Protein AF-A0A962BV60-F1 (afdb_monomer_lite)

Foldseek 3Di:
DVVVVVVVVVVCCVVVVVVVVVVVCLVVVLVDDLVVLLCVLLPDDPVLCVQLVFDPVLVVVSNVCSVVSVLVVCLVCVVVSLVRSVVSNCVNDVPDDDPPSVSSVVSNVSSVVSVVVVPDDD

pLDDT: mean 70.27, std 11.69, range [47.34, 88.75]

Secondary structure (DSSP, 8-state):
-HHHHHHHHHHHHHHHHHHHHHHHHHHHHHHS-HHHHHHHHH---HHHHHHTT--HHHHHHHHHHHHTT-HHHHHHHHHHHHHHHHHHHHHH-TTS--HHHHHHHHHHHHHHHHHHHHTS--

Sequence (122 aa):
MIGLYIIAVIATFILTTPIALWINWRIELARLPTAELEHAVFDCPEGYFRVIGANPETVVEFRQLARQRNLEELIKQWPRISKDFRSAERHARPTGRPLYLDYIDSRLSMMRELRRRNRKPR

Structure (mmCIF, N/CA/C/O backbone):
data_AF-A0A962BV60-F1
#
_entry.id   AF-A0A962BV60-F1
#
loop_
_atom_site.group_PDB
_atom_site.id
_atom_site.type_symbol
_atom_site.label_atom_id
_atom_site.label_alt_id
_atom_site.label_comp_id
_atom_site.label_asym_id
_atom_site.label_entity_id
_atom_site.label_seq_id
_atom_site.pdbx_PDB_ins_code
_atom_site.Cartn_x
_atom_site.Cartn_y
_atom_site.Cartn_z
_atom_site.occupancy
_atom_site.B_iso_or_equiv
_atom_site.auth_seq_id
_atom_site.auth_comp_id
_atom_site.auth_asym_id
_atom_site.auth_atom_id
_atom_site.pdbx_PDB_model_num
ATOM 1 N N . MET A 1 1 ? 30.276 35.684 -17.028 1.00 55.53 1 MET A N 1
ATOM 2 C CA . MET A 1 1 ? 29.460 36.034 -15.840 1.00 55.53 1 MET A CA 1
ATOM 3 C C . MET A 1 1 ? 27.973 35.688 -16.006 1.00 55.53 1 MET A C 1
ATOM 5 O O . MET A 1 1 ? 27.400 35.172 -15.062 1.00 55.53 1 MET A O 1
ATOM 9 N N . ILE A 1 2 ? 27.353 35.879 -17.182 1.00 56.97 2 ILE A N 1
ATOM 10 C CA . ILE A 1 2 ? 25.904 35.634 -17.402 1.00 56.97 2 ILE A CA 1
ATOM 11 C C . ILE A 1 2 ? 25.509 34.138 -17.348 1.00 56.97 2 ILE A C 1
ATOM 13 O O . ILE A 1 2 ? 24.481 33.794 -16.774 1.00 56.97 2 ILE A O 1
ATOM 17 N N . GLY A 1 3 ? 26.341 33.226 -17.869 1.00 51.66 3 GLY A N 1
ATOM 18 C CA . GLY A 1 3 ? 26.016 31.787 -17.921 1.00 51.66 3 GLY A CA 1
ATOM 19 C C . GLY A 1 3 ? 25.898 31.092 -16.555 1.00 51.66 3 GLY A C 1
ATOM 20 O O . GLY A 1 3 ? 25.036 30.240 -16.374 1.00 51.66 3 GLY A O 1
ATOM 21 N N . LEU A 1 4 ? 26.701 31.502 -15.566 1.00 61.69 4 LEU A N 1
ATOM 22 C CA . LEU A 1 4 ? 26.638 30.973 -14.193 1.00 61.69 4 LEU A CA 1
ATOM 23 C C . LEU A 1 4 ? 25.345 31.381 -13.473 1.00 61.69 4 LEU A C 1
ATOM 25 O O . LEU A 1 4 ? 24.801 30.606 -12.691 1.00 61.69 4 LEU A O 1
ATOM 29 N N . TYR A 1 5 ? 24.824 32.570 -13.782 1.00 62.94 5 TYR A N 1
ATOM 30 C CA . TYR A 1 5 ? 23.591 33.086 -13.192 1.00 62.94 5 TYR A CA 1
ATOM 31 C C . TYR A 1 5 ? 22.361 32.311 -13.685 1.00 62.94 5 TYR A C 1
ATOM 33 O O . TYR A 1 5 ? 21.498 31.940 -12.896 1.00 62.94 5 TYR A O 1
ATOM 41 N N . ILE A 1 6 ? 22.320 31.979 -14.979 1.00 64.88 6 I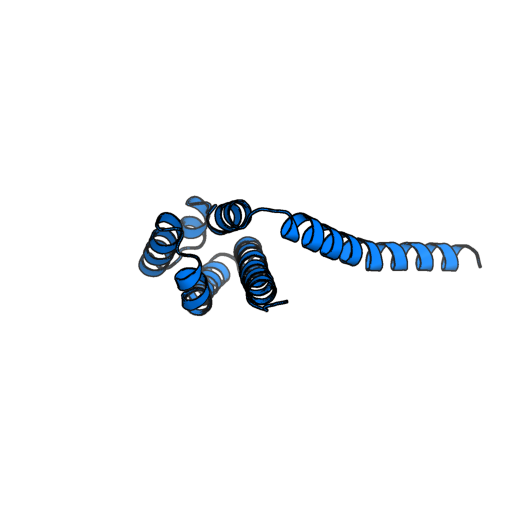LE A N 1
ATOM 42 C CA . ILE A 1 6 ? 21.231 31.195 -15.583 1.00 64.88 6 ILE A CA 1
ATOM 43 C C . ILE A 1 6 ? 21.194 29.774 -15.002 1.00 64.88 6 ILE A C 1
ATOM 45 O O . ILE A 1 6 ? 20.124 29.278 -14.654 1.00 64.88 6 ILE A O 1
ATOM 49 N N . ILE A 1 7 ? 22.358 29.142 -14.819 1.00 68.06 7 ILE A N 1
ATOM 50 C CA . ILE A 1 7 ? 22.455 27.801 -14.220 1.00 68.06 7 ILE A CA 1
ATOM 51 C C . ILE A 1 7 ? 21.979 27.815 -12.760 1.00 68.06 7 ILE A C 1
ATOM 53 O O . ILE A 1 7 ? 21.231 26.927 -12.357 1.00 68.06 7 ILE A O 1
ATOM 57 N N . ALA A 1 8 ? 22.347 28.837 -11.980 1.00 65.00 8 ALA A N 1
ATOM 58 C CA . ALA A 1 8 ? 21.907 28.974 -10.591 1.00 65.00 8 ALA A CA 1
ATOM 59 C C . ALA A 1 8 ? 20.386 29.177 -10.475 1.00 65.00 8 ALA A C 1
ATOM 61 O O . ALA A 1 8 ? 19.743 28.555 -9.627 1.00 65.00 8 ALA A O 1
ATOM 62 N N . VAL A 1 9 ? 19.786 29.986 -11.353 1.00 69.44 9 VAL A N 1
ATOM 63 C CA . VAL A 1 9 ? 18.329 30.197 -11.385 1.00 69.44 9 VAL A CA 1
ATOM 64 C C . VAL A 1 9 ? 17.598 28.911 -11.771 1.00 69.44 9 VAL A C 1
ATOM 66 O O . VAL A 1 9 ? 16.660 28.526 -11.079 1.00 69.44 9 VAL A O 1
ATOM 69 N N . ILE A 1 10 ? 18.060 28.199 -12.805 1.00 67.94 10 ILE A N 1
ATOM 70 C CA . ILE A 1 10 ? 17.462 26.925 -13.238 1.00 67.94 10 ILE A CA 1
ATOM 71 C C . ILE A 1 10 ? 17.581 25.863 -12.139 1.00 67.94 10 ILE A C 1
ATOM 73 O O . ILE A 1 10 ? 16.597 25.192 -11.837 1.00 67.94 10 ILE A O 1
ATOM 77 N N . ALA A 1 11 ? 18.740 25.743 -11.487 1.00 63.59 11 ALA A N 1
ATOM 78 C CA . ALA A 1 11 ? 18.933 24.808 -10.380 1.00 63.59 11 ALA A CA 1
ATOM 79 C C . ALA A 1 11 ? 17.990 25.116 -9.208 1.00 63.59 11 ALA A C 1
ATOM 81 O O . ALA A 1 11 ? 17.341 24.214 -8.680 1.00 63.59 11 ALA A O 1
ATOM 82 N N . THR A 1 12 ? 17.848 26.394 -8.846 1.00 63.00 12 THR A N 1
ATOM 83 C CA . THR A 1 12 ? 16.944 26.824 -7.770 1.00 63.00 12 THR A CA 1
ATOM 84 C C . THR A 1 12 ? 15.485 26.559 -8.136 1.00 63.00 12 THR A C 1
ATOM 86 O O . THR A 1 12 ? 14.721 26.080 -7.301 1.00 63.00 12 THR A O 1
ATOM 89 N N . PHE A 1 13 ? 15.092 26.788 -9.391 1.00 58.66 13 PHE A N 1
ATOM 90 C CA . PHE A 1 13 ? 13.747 26.482 -9.877 1.00 58.66 13 PHE A CA 1
ATOM 91 C C . PHE A 1 13 ? 13.475 24.971 -9.848 1.00 58.66 13 PHE A C 1
ATOM 93 O O . PHE A 1 13 ? 12.457 24.546 -9.313 1.00 58.66 13 PHE A O 1
ATOM 100 N N . ILE A 1 14 ? 14.407 24.138 -10.320 1.00 60.91 14 ILE A N 1
ATOM 101 C CA . ILE A 1 14 ? 14.280 22.670 -10.311 1.00 60.91 14 ILE A CA 1
ATOM 102 C C . ILE A 1 14 ? 14.241 22.105 -8.883 1.00 60.91 14 ILE A C 1
ATOM 104 O O . ILE A 1 14 ? 13.577 21.100 -8.654 1.00 60.91 14 ILE A O 1
ATOM 108 N N . LEU A 1 15 ? 14.902 22.743 -7.915 1.00 59.53 15 LEU A N 1
ATOM 109 C CA . LEU A 1 15 ? 14.880 22.335 -6.504 1.00 59.53 15 LEU A CA 1
ATOM 110 C C . LEU A 1 15 ? 13.622 22.809 -5.764 1.00 59.53 15 LEU A C 1
ATOM 112 O O . LEU A 1 15 ? 13.067 22.069 -4.956 1.00 59.53 15 LEU A O 1
ATOM 116 N N . THR A 1 16 ? 13.149 24.026 -6.035 1.00 61.03 16 THR A N 1
ATOM 117 C CA . THR A 1 16 ? 12.014 24.626 -5.310 1.00 61.03 16 THR A CA 1
ATOM 118 C C . THR A 1 16 ? 10.658 24.241 -5.891 1.00 61.03 16 THR A C 1
ATOM 120 O O . THR A 1 16 ? 9.710 24.071 -5.130 1.00 61.03 16 THR A O 1
ATOM 123 N N . THR A 1 17 ? 10.556 24.014 -7.202 1.00 57.62 17 THR A N 1
ATOM 124 C CA . THR A 1 17 ? 9.313 23.597 -7.875 1.00 57.62 17 THR A CA 1
ATOM 125 C C . THR A 1 17 ? 8.754 22.267 -7.355 1.00 57.62 17 THR A C 1
ATOM 127 O O . THR A 1 17 ? 7.572 22.242 -7.029 1.00 57.62 17 THR A O 1
ATOM 130 N N . PRO A 1 18 ? 9.527 21.173 -7.188 1.00 53.47 18 PRO A N 1
ATOM 131 C CA . PRO A 1 18 ? 9.003 19.930 -6.621 1.00 53.47 18 PRO A CA 1
ATOM 132 C C . PRO A 1 18 ? 8.617 20.075 -5.147 1.00 53.47 18 PRO A C 1
ATOM 134 O O . PRO A 1 18 ? 7.656 19.447 -4.717 1.00 53.47 18 PRO A O 1
ATOM 137 N N . ILE A 1 19 ? 9.298 20.936 -4.381 1.00 58.53 19 ILE A N 1
ATOM 138 C CA . ILE A 1 19 ? 8.932 21.238 -2.988 1.00 58.53 19 ILE A CA 1
ATOM 139 C C . ILE A 1 19 ? 7.614 22.019 -2.947 1.00 58.53 19 ILE A C 1
ATOM 141 O O . ILE A 1 19 ? 6.718 21.671 -2.182 1.00 58.53 19 ILE A O 1
ATOM 145 N N . ALA A 1 20 ? 7.464 23.036 -3.794 1.00 57.22 20 ALA A N 1
ATOM 146 C CA . ALA A 1 20 ? 6.245 23.825 -3.912 1.00 57.22 20 ALA A CA 1
ATOM 147 C C . ALA A 1 20 ? 5.075 22.986 -4.438 1.00 57.22 20 ALA A C 1
ATOM 149 O O . ALA A 1 20 ? 3.987 23.077 -3.884 1.00 57.22 20 ALA A O 1
ATOM 150 N N . LEU A 1 21 ? 5.293 22.108 -5.424 1.00 55.97 21 LEU A N 1
ATOM 151 C CA . LEU A 1 21 ? 4.301 21.132 -5.883 1.00 55.97 21 LEU A CA 1
ATOM 152 C C . LEU A 1 21 ? 3.912 20.172 -4.764 1.00 55.97 21 LEU A C 1
ATOM 154 O O . LEU A 1 21 ? 2.729 19.929 -4.576 1.00 55.97 21 LEU A O 1
ATOM 158 N N . TRP A 1 22 ? 4.876 19.673 -3.988 1.00 52.78 22 TRP A N 1
ATOM 159 C CA . TRP A 1 22 ? 4.609 18.792 -2.853 1.00 52.78 22 TRP A CA 1
ATOM 160 C C . TRP A 1 22 ? 3.802 19.498 -1.755 1.00 52.78 22 TRP A C 1
ATOM 162 O O . TRP A 1 22 ? 2.862 18.921 -1.211 1.00 52.78 22 TRP A O 1
ATOM 172 N N . ILE A 1 23 ? 4.114 20.763 -1.458 1.00 58.81 23 ILE A N 1
ATOM 173 C CA . ILE A 1 23 ? 3.361 21.598 -0.511 1.00 58.81 23 ILE A CA 1
ATOM 174 C C . ILE A 1 23 ? 1.961 21.912 -1.050 1.00 58.81 23 ILE A C 1
ATOM 176 O O . ILE A 1 23 ? 0.991 21.783 -0.307 1.00 58.81 23 ILE A O 1
ATOM 180 N N . ASN A 1 24 ? 1.838 22.280 -2.325 1.00 54.19 24 ASN A N 1
ATOM 181 C CA . ASN A 1 24 ? 0.560 22.624 -2.939 1.00 54.19 24 ASN A CA 1
ATOM 182 C C . ASN A 1 24 ? -0.357 21.397 -2.995 1.00 54.19 24 ASN A C 1
ATOM 184 O O . ASN A 1 24 ? -1.494 21.475 -2.545 1.00 54.19 24 ASN A O 1
ATOM 188 N N . TRP A 1 25 ? 0.181 20.225 -3.359 1.00 50.19 25 TRP A N 1
ATOM 189 C CA . TRP A 1 25 ? -0.521 18.947 -3.225 1.00 50.19 25 TRP A CA 1
ATOM 190 C C . TRP A 1 25 ? -0.962 18.696 -1.784 1.00 50.19 25 TRP A C 1
ATOM 192 O O . TRP A 1 25 ? -2.110 18.346 -1.553 1.00 50.19 25 TRP A O 1
ATOM 202 N N . ARG A 1 26 ? -0.102 18.920 -0.782 1.00 52.53 26 ARG A N 1
ATOM 203 C CA . ARG A 1 26 ? -0.463 18.736 0.638 1.00 52.53 26 ARG A CA 1
ATOM 204 C C . ARG A 1 26 ? -1.593 19.667 1.092 1.00 52.53 26 ARG A C 1
ATOM 206 O O . ARG A 1 26 ? -2.378 19.262 1.945 1.00 52.53 26 ARG A O 1
ATOM 213 N N . ILE A 1 27 ? -1.679 20.881 0.548 1.00 58.78 27 ILE A N 1
ATOM 214 C CA . ILE A 1 27 ? -2.744 21.855 0.843 1.00 58.78 27 ILE A CA 1
ATOM 215 C C . ILE A 1 27 ? -4.045 21.472 0.129 1.00 58.78 27 ILE A C 1
ATOM 217 O O . ILE A 1 27 ? -5.112 21.496 0.739 1.00 58.78 27 ILE A O 1
ATOM 221 N N . GLU A 1 28 ? -3.961 21.078 -1.136 1.00 51.62 28 GLU A N 1
ATOM 222 C CA . GLU A 1 28 ? -5.095 20.643 -1.956 1.00 51.62 28 GLU A CA 1
ATOM 223 C C . GLU A 1 28 ? -5.696 19.333 -1.412 1.00 51.62 28 GLU A C 1
ATOM 225 O O . GLU A 1 28 ? -6.908 19.199 -1.278 1.00 51.62 28 GLU A O 1
ATOM 230 N N . LEU A 1 29 ? -4.846 18.430 -0.917 1.00 50.66 29 LEU A N 1
ATOM 231 C CA . LEU A 1 29 ? -5.219 17.188 -0.231 1.00 50.66 29 LEU A CA 1
ATOM 232 C C . LEU A 1 29 ? -5.732 17.397 1.200 1.00 50.66 29 LEU A C 1
ATOM 234 O O . LEU A 1 29 ? -6.492 16.568 1.687 1.00 50.66 29 LEU A O 1
ATOM 238 N N . ALA A 1 30 ? -5.378 18.497 1.875 1.00 52.25 30 ALA A N 1
ATOM 239 C CA . ALA A 1 30 ? -6.000 18.876 3.149 1.00 52.25 30 ALA A CA 1
ATOM 240 C C . ALA A 1 30 ? -7.436 19.400 2.973 1.00 52.25 30 ALA A C 1
ATOM 242 O O . ALA A 1 30 ? -8.193 19.444 3.941 1.00 52.25 30 ALA A O 1
ATOM 243 N N . ARG A 1 31 ? -7.801 19.803 1.748 1.00 54.31 31 ARG A N 1
ATOM 244 C CA . ARG A 1 31 ? -9.162 20.205 1.371 1.00 54.31 31 ARG A CA 1
ATOM 245 C C . ARG A 1 31 ? -9.987 19.049 0.817 1.00 54.31 31 ARG A C 1
ATOM 247 O O . ARG A 1 31 ? -11.210 19.153 0.800 1.00 54.31 31 ARG A O 1
ATOM 254 N N . LEU A 1 32 ? -9.336 17.967 0.390 1.00 53.84 32 LEU A N 1
ATOM 255 C CA . LEU A 1 32 ? -10.025 16.771 -0.068 1.00 53.84 32 LEU A CA 1
ATOM 256 C C . LEU A 1 32 ? -10.718 16.083 1.119 1.00 53.84 32 LEU A C 1
ATOM 258 O O . LEU A 1 32 ? -10.075 15.821 2.144 1.00 53.84 32 LEU A O 1
ATOM 262 N N . PRO A 1 33 ? -12.024 15.782 1.016 1.00 59.94 33 PRO A N 1
ATOM 263 C CA . PRO A 1 33 ? -12.717 15.032 2.048 1.00 59.94 33 PRO A CA 1
ATOM 264 C C . PRO A 1 33 ? -12.048 13.664 2.209 1.00 59.94 33 PRO A C 1
ATOM 266 O O . PRO A 1 33 ? -11.575 13.062 1.245 1.00 59.94 33 PRO A O 1
ATOM 269 N N . THR A 1 34 ? -12.007 13.149 3.441 1.00 62.00 34 THR A N 1
ATOM 270 C CA . THR A 1 34 ? -11.353 11.868 3.775 1.00 62.00 34 THR A CA 1
ATOM 271 C C . THR A 1 34 ? -11.811 10.726 2.858 1.00 62.00 34 THR A C 1
ATOM 273 O O . THR A 1 34 ? -11.005 9.874 2.499 1.00 62.00 34 THR A O 1
ATOM 276 N N . ALA A 1 35 ? -13.054 10.791 2.378 1.00 60.94 35 ALA A N 1
ATOM 277 C CA . ALA A 1 35 ? -13.643 9.869 1.414 1.00 60.94 35 ALA A CA 1
ATOM 278 C C . ALA A 1 35 ? -12.934 9.819 0.042 1.00 60.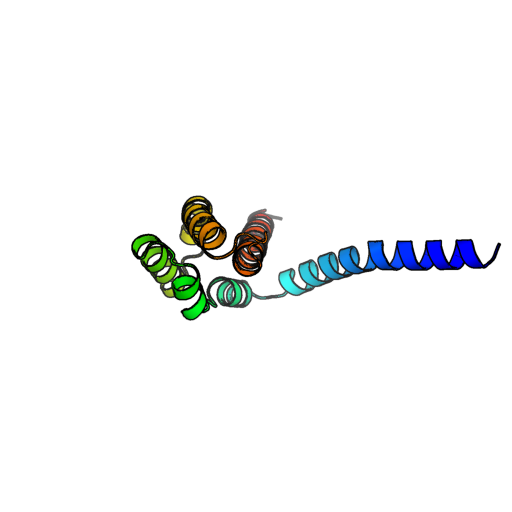94 35 ALA A C 1
ATOM 280 O O . ALA A 1 35 ? -12.836 8.743 -0.543 1.00 60.94 35 ALA A O 1
ATOM 281 N N . GLU A 1 36 ? -12.427 10.939 -0.484 1.00 61.38 36 GLU A N 1
ATOM 282 C CA . GLU A 1 36 ? -11.730 10.972 -1.783 1.00 61.38 36 GLU A CA 1
ATOM 283 C C . GLU A 1 36 ? -10.309 10.407 -1.675 1.00 61.38 36 GLU A C 1
ATOM 285 O O . GLU A 1 36 ? -9.844 9.676 -2.551 1.00 61.38 36 GLU A O 1
ATOM 290 N N . LEU A 1 37 ? -9.643 10.662 -0.548 1.00 62.66 37 LEU A N 1
ATOM 291 C CA . LEU A 1 37 ? -8.358 10.051 -0.204 1.00 62.66 37 LEU A CA 1
ATOM 292 C C . LEU A 1 37 ? -8.479 8.543 0.043 1.00 62.66 37 LEU A C 1
ATOM 294 O O . LEU A 1 37 ? -7.616 7.779 -0.388 1.00 62.66 37 LEU A O 1
ATOM 298 N N . GLU A 1 38 ? -9.550 8.114 0.711 1.00 64.06 38 GLU A N 1
ATOM 299 C CA . GLU A 1 38 ? -9.891 6.701 0.880 1.00 64.06 38 GLU A CA 1
ATOM 300 C C . GLU A 1 38 ? -10.132 6.037 -0.473 1.00 64.06 38 GLU A C 1
ATOM 302 O O . GLU A 1 38 ? -9.535 5.000 -0.752 1.00 64.06 38 GLU A O 1
ATOM 307 N N . HIS A 1 39 ? -10.929 6.661 -1.346 1.00 66.06 39 HIS A N 1
ATOM 308 C CA . HIS A 1 39 ? -11.144 6.175 -2.709 1.00 66.06 39 HIS A CA 1
ATOM 309 C C . HIS A 1 39 ? -9.825 5.964 -3.445 1.00 66.06 39 HIS A C 1
ATOM 311 O O . HIS A 1 39 ? -9.592 4.891 -3.985 1.00 66.06 39 HIS A O 1
ATOM 317 N N . ALA A 1 40 ? -8.930 6.945 -3.385 1.00 64.06 40 ALA A N 1
ATOM 318 C CA . ALA A 1 40 ? -7.594 6.855 -3.948 1.00 64.06 40 ALA A CA 1
ATOM 319 C C . ALA A 1 40 ? -6.767 5.682 -3.372 1.00 64.06 40 ALA A C 1
ATOM 321 O O . ALA A 1 40 ? -6.073 4.987 -4.111 1.00 64.06 40 ALA A O 1
ATOM 322 N N . VAL A 1 41 ? -6.794 5.438 -2.063 1.00 68.50 41 VAL A N 1
ATOM 323 C CA . VAL A 1 41 ? -6.040 4.319 -1.463 1.00 68.50 41 VAL A CA 1
ATOM 324 C C . VAL A 1 41 ? -6.590 2.956 -1.872 1.00 68.50 41 VAL A C 1
ATOM 326 O O . VAL A 1 41 ? -5.817 2.011 -2.035 1.00 68.50 41 VAL A O 1
ATOM 329 N N . PHE A 1 42 ? -7.906 2.853 -2.033 1.00 70.12 42 PHE A N 1
ATOM 330 C CA . PHE A 1 42 ? -8.575 1.595 -2.345 1.00 70.12 42 PHE A CA 1
ATOM 331 C C . PHE A 1 42 ? -8.725 1.325 -3.844 1.00 70.12 42 PHE A C 1
ATOM 333 O O . PHE A 1 42 ? -9.059 0.197 -4.210 1.00 70.12 42 PHE A O 1
ATOM 340 N N . ASP A 1 43 ? -8.453 2.313 -4.700 1.00 70.12 43 ASP A N 1
ATOM 341 C CA . ASP A 1 43 ? -8.465 2.140 -6.148 1.00 70.12 43 ASP A CA 1
ATOM 342 C C . ASP A 1 43 ? -7.273 1.271 -6.567 1.00 70.12 43 ASP A C 1
ATOM 344 O O . ASP A 1 43 ? -6.118 1.704 -6.625 1.00 70.12 43 ASP A O 1
ATOM 348 N N . CYS A 1 44 ? -7.555 -0.017 -6.748 1.00 65.25 44 CYS A N 1
ATOM 349 C CA . CYS A 1 44 ? -6.556 -1.054 -6.911 1.00 65.25 44 CYS A CA 1
ATOM 350 C C . CYS A 1 44 ? -6.636 -1.677 -8.314 1.00 65.25 44 CYS A C 1
ATOM 352 O O . CYS A 1 44 ? -7.687 -2.204 -8.684 1.00 65.25 44 CYS A O 1
ATOM 354 N N . PRO A 1 45 ? -5.535 -1.731 -9.086 1.00 65.00 45 PRO A N 1
ATOM 355 C CA . PRO A 1 45 ? -5.496 -2.458 -10.338 1.00 65.00 45 PRO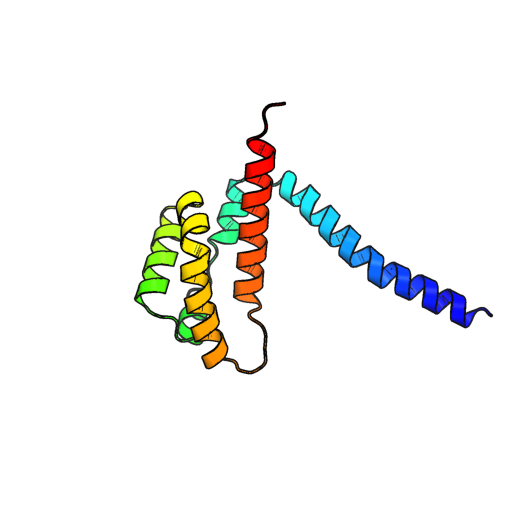 A CA 1
ATOM 356 C C . PRO A 1 45 ? -5.451 -3.960 -10.042 1.00 65.00 45 PRO A C 1
ATOM 358 O O . PRO A 1 45 ? -4.406 -4.505 -9.684 1.00 65.00 45 PRO A O 1
ATOM 361 N N . GLU A 1 46 ? -6.566 -4.666 -10.246 1.00 65.50 46 GLU A N 1
ATOM 362 C CA . GLU A 1 46 ? -6.627 -6.131 -10.098 1.00 65.50 46 GLU A CA 1
ATOM 363 C C . GLU A 1 46 ? -5.566 -6.864 -10.934 1.00 65.50 46 GLU A C 1
ATOM 365 O O . GLU A 1 46 ? -5.072 -7.921 -10.532 1.00 65.50 46 GLU A O 1
ATOM 370 N N . GLY A 1 47 ? -5.185 -6.289 -12.078 1.00 67.12 47 GLY A N 1
ATOM 371 C CA . GLY A 1 47 ? -4.136 -6.820 -12.943 1.00 67.12 47 GLY A CA 1
ATOM 372 C C . GLY A 1 47 ? -2.735 -6.744 -12.332 1.00 67.12 47 GLY A C 1
ATOM 373 O O . GLY A 1 47 ? -1.909 -7.606 -12.614 1.00 67.12 47 GLY A O 1
ATOM 374 N N . TYR A 1 48 ? -2.464 -5.773 -11.455 1.00 76.38 48 TYR A N 1
ATOM 375 C CA . TYR A 1 48 ? -1.125 -5.548 -10.909 1.00 76.38 48 TYR A CA 1
ATOM 376 C C . TYR A 1 48 ? -0.666 -6.708 -10.014 1.00 76.38 48 TYR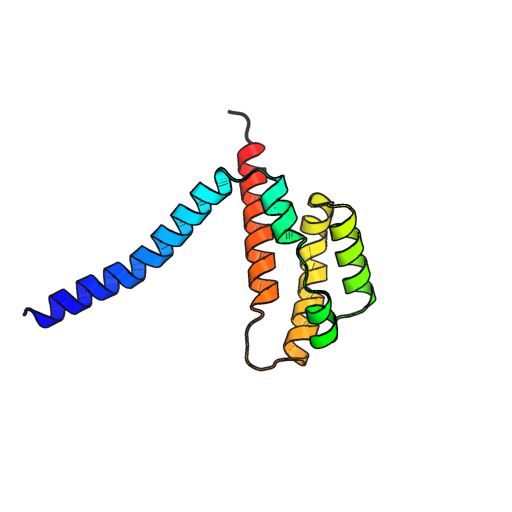 A C 1
ATOM 378 O O . TYR A 1 48 ? 0.411 -7.260 -10.231 1.00 76.38 48 TYR A O 1
ATOM 386 N N . PHE A 1 49 ? -1.503 -7.152 -9.069 1.00 78.69 49 PHE A N 1
ATOM 387 C CA . PHE A 1 49 ? -1.141 -8.244 -8.154 1.00 78.69 49 PHE A CA 1
ATOM 388 C C . PHE A 1 49 ? -0.944 -9.587 -8.855 1.00 78.69 49 PHE A C 1
ATOM 390 O O . PHE A 1 49 ? -0.105 -10.385 -8.438 1.00 78.69 49 PHE A O 1
ATOM 397 N N . ARG A 1 50 ? -1.691 -9.817 -9.941 1.00 76.06 50 ARG A N 1
ATOM 398 C CA . ARG A 1 50 ? -1.523 -10.998 -10.791 1.00 76.06 50 ARG A CA 1
ATOM 399 C C . ARG A 1 50 ? -0.182 -10.958 -11.525 1.00 76.06 50 ARG A C 1
ATOM 401 O O . ARG A 1 50 ? 0.492 -11.977 -11.594 1.00 76.06 50 ARG A O 1
ATOM 408 N N . VAL A 1 51 ? 0.212 -9.789 -12.034 1.00 77.88 51 VAL A N 1
ATOM 409 C CA . VAL A 1 51 ? 1.475 -9.596 -12.765 1.00 77.88 51 VAL A CA 1
ATOM 410 C C . VAL A 1 51 ? 2.695 -9.778 -11.863 1.00 77.88 51 VAL A C 1
ATOM 412 O O . VAL A 1 51 ? 3.672 -10.379 -12.295 1.00 77.88 51 VAL A O 1
ATOM 415 N N . ILE A 1 52 ? 2.651 -9.297 -10.617 1.00 80.12 52 ILE A N 1
ATOM 416 C CA . ILE A 1 52 ? 3.789 -9.435 -9.692 1.00 80.12 52 ILE A CA 1
ATOM 417 C C . ILE A 1 52 ? 3.848 -10.795 -8.982 1.00 80.12 52 ILE A C 1
ATOM 419 O O . ILE A 1 52 ? 4.780 -11.029 -8.221 1.00 80.12 52 ILE A O 1
ATOM 423 N N . GLY A 1 53 ? 2.861 -11.677 -9.187 1.00 80.62 53 GLY A N 1
ATOM 424 C CA . GLY A 1 53 ? 2.809 -12.984 -8.524 1.00 80.62 53 GLY A CA 1
ATOM 425 C C . GLY A 1 53 ? 2.671 -12.887 -7.000 1.00 80.62 53 GLY A C 1
ATOM 426 O O . GLY A 1 53 ? 3.319 -13.634 -6.272 1.00 80.62 53 GLY A O 1
ATOM 427 N N . ALA A 1 54 ? 1.873 -11.936 -6.503 1.00 84.31 54 ALA A N 1
ATOM 428 C CA . ALA A 1 54 ? 1.678 -11.750 -5.066 1.00 84.31 54 ALA A CA 1
ATOM 429 C C . ALA A 1 54 ? 0.998 -12.965 -4.408 1.00 84.31 54 ALA A C 1
ATOM 431 O O . ALA A 1 54 ? 0.171 -13.632 -5.032 1.00 84.31 54 ALA A O 1
ATOM 432 N N . ASN A 1 55 ? 1.306 -13.210 -3.126 1.00 86.81 55 ASN A N 1
ATOM 433 C CA . ASN A 1 55 ? 0.664 -14.267 -2.341 1.00 86.81 55 ASN A CA 1
ATOM 434 C C . ASN A 1 55 ? -0.873 -14.090 -2.374 1.00 86.81 55 ASN A C 1
ATOM 436 O O . ASN A 1 55 ? -1.358 -13.029 -1.962 1.00 86.81 55 ASN A O 1
ATOM 440 N N . PRO A 1 56 ? -1.638 -15.101 -2.835 1.00 84.12 56 PRO A N 1
ATOM 441 C CA . PRO A 1 56 ? -3.094 -15.035 -2.910 1.00 84.12 56 PRO A CA 1
ATOM 442 C C . PRO A 1 56 ? -3.767 -14.643 -1.593 1.00 84.12 56 PRO A C 1
ATOM 444 O O . PRO A 1 56 ? -4.715 -13.861 -1.615 1.00 84.12 56 PRO A O 1
ATOM 447 N N . GLU A 1 57 ? -3.267 -15.124 -0.453 1.00 88.06 57 GLU A N 1
ATOM 448 C CA . GLU A 1 57 ? -3.840 -14.828 0.865 1.00 88.06 57 GLU A CA 1
ATOM 449 C C . GLU A 1 57 ? -3.709 -13.340 1.207 1.00 88.06 57 GLU A C 1
ATOM 451 O O . GLU A 1 57 ? -4.698 -12.685 1.538 1.00 88.06 57 GLU A O 1
ATOM 456 N N . THR A 1 58 ? -2.517 -12.770 1.013 1.00 86.81 58 THR A N 1
ATOM 457 C CA . THR A 1 58 ? -2.252 -11.342 1.239 1.00 86.81 58 THR A CA 1
ATOM 458 C C . THR A 1 58 ? -3.069 -10.458 0.287 1.00 86.81 58 THR A C 1
ATOM 460 O O . THR A 1 58 ? -3.542 -9.386 0.670 1.00 86.81 58 THR A O 1
ATOM 463 N N . VAL A 1 59 ? -3.284 -10.902 -0.957 1.00 85.12 59 VAL A N 1
ATOM 464 C CA . VAL A 1 59 ? -4.144 -10.197 -1.924 1.00 85.12 59 VAL A CA 1
ATOM 465 C C . VAL A 1 59 ? -5.610 -10.232 -1.490 1.00 85.12 59 VAL A C 1
ATOM 467 O O . VAL A 1 59 ? -6.291 -9.208 -1.577 1.00 85.12 59 VAL A O 1
ATOM 470 N N . VAL A 1 60 ? -6.112 -11.377 -1.021 1.00 87.00 60 VAL A N 1
ATOM 471 C CA . VAL A 1 60 ? -7.487 -11.513 -0.511 1.00 87.00 60 VAL A CA 1
ATOM 472 C C . VAL A 1 60 ? -7.699 -10.619 0.705 1.00 87.00 60 VAL A C 1
ATOM 474 O O . VAL A 1 60 ? -8.685 -9.885 0.753 1.00 87.00 60 VAL A O 1
ATOM 477 N N . GLU A 1 61 ? -6.761 -10.619 1.643 1.00 87.44 61 GLU A N 1
ATOM 478 C CA . GLU A 1 61 ? -6.807 -9.795 2.848 1.00 87.44 61 GLU A CA 1
ATOM 479 C C . GLU A 1 61 ? -6.812 -8.295 2.518 1.00 87.44 61 GLU A C 1
ATOM 481 O O . GLU A 1 61 ? -7.693 -7.559 2.966 1.00 87.44 61 GLU A O 1
ATOM 486 N N . PHE A 1 62 ? -5.910 -7.841 1.640 1.00 85.38 62 PHE A N 1
ATOM 487 C CA . PHE A 1 62 ? -5.914 -6.458 1.161 1.00 85.38 62 PHE A CA 1
ATOM 488 C C . PHE A 1 62 ? -7.245 -6.089 0.487 1.00 85.38 62 PHE A C 1
ATOM 490 O O . PHE A 1 62 ? -7.804 -5.024 0.753 1.00 85.38 62 PHE A O 1
ATOM 497 N N . ARG A 1 63 ? -7.804 -6.977 -0.349 1.00 84.19 63 ARG A N 1
ATOM 498 C CA . ARG A 1 63 ? -9.105 -6.751 -1.001 1.00 84.19 63 ARG A CA 1
ATOM 499 C C . ARG A 1 63 ? -10.256 -6.682 -0.005 1.00 84.19 63 ARG A C 1
ATOM 501 O O . ARG A 1 63 ? -11.176 -5.899 -0.220 1.00 84.19 63 ARG A O 1
ATOM 508 N N . GLN A 1 64 ? -10.243 -7.490 1.051 1.00 86.38 64 GLN A N 1
ATOM 509 C CA . GLN A 1 64 ? -11.267 -7.437 2.095 1.00 86.38 64 GLN A CA 1
ATOM 510 C C . GLN A 1 64 ? -11.228 -6.093 2.821 1.00 86.38 64 GLN A C 1
ATOM 512 O O . GLN A 1 64 ? -12.265 -5.439 2.932 1.00 86.38 64 GLN A O 1
ATOM 517 N N . LEU A 1 65 ? -10.036 -5.637 3.210 1.00 83.44 65 LEU A N 1
ATOM 518 C CA . LEU A 1 65 ? -9.838 -4.320 3.820 1.00 83.44 65 LEU A CA 1
ATOM 519 C C . LEU A 1 65 ? -10.288 -3.190 2.887 1.00 83.44 65 LEU A C 1
ATOM 521 O O . LEU A 1 65 ? -10.954 -2.252 3.329 1.00 83.44 65 LEU A O 1
ATOM 525 N N . ALA A 1 66 ? -9.992 -3.317 1.589 1.00 79.25 66 ALA A N 1
ATOM 526 C CA . ALA A 1 66 ? -10.410 -2.355 0.580 1.00 79.25 66 ALA A CA 1
ATOM 527 C C . ALA A 1 66 ? -11.929 -2.316 0.368 1.00 79.25 66 ALA A C 1
ATOM 529 O O . ALA A 1 66 ? -12.524 -1.240 0.342 1.00 79.25 66 ALA A O 1
ATOM 530 N N . ARG A 1 67 ? -12.584 -3.480 0.289 1.00 81.62 67 ARG A N 1
ATOM 531 C CA . ARG A 1 67 ? -14.048 -3.587 0.163 1.00 81.62 67 ARG A CA 1
ATOM 532 C C . ARG A 1 67 ? -14.778 -3.037 1.380 1.00 81.62 67 ARG A C 1
ATOM 534 O O . ARG A 1 67 ? -15.795 -2.372 1.227 1.00 81.62 67 ARG A O 1
ATOM 541 N N . GLN A 1 68 ? -14.256 -3.302 2.574 1.00 82.81 68 GLN A N 1
ATOM 542 C CA . GLN A 1 68 ? -14.816 -2.800 3.829 1.00 82.81 68 GLN A CA 1
ATOM 543 C C . GLN A 1 68 ? -14.528 -1.310 4.051 1.00 82.81 68 GLN A C 1
ATOM 545 O O . GLN A 1 68 ? -15.026 -0.743 5.020 1.00 82.81 68 GLN A O 1
ATOM 550 N N . ARG A 1 69 ? -13.703 -0.686 3.193 1.00 75.81 69 ARG A N 1
ATOM 551 C CA . ARG A 1 69 ? -13.168 0.672 3.374 1.00 75.81 69 ARG A CA 1
ATOM 552 C C . ARG A 1 69 ? -12.584 0.885 4.775 1.00 75.81 69 ARG A C 1
ATOM 554 O O . ARG A 1 69 ? -12.620 1.984 5.323 1.00 75.81 69 ARG A O 1
ATOM 561 N N . ASN A 1 70 ? -12.037 -0.176 5.373 1.00 78.75 70 ASN A N 1
ATOM 562 C CA . ASN A 1 70 ? -11.540 -0.146 6.741 1.00 78.75 70 ASN A CA 1
ATOM 563 C C . ASN A 1 70 ? -10.106 0.385 6.755 1.00 78.75 70 ASN A C 1
ATOM 565 O O . ASN A 1 70 ? -9.125 -0.360 6.792 1.00 78.75 70 ASN A O 1
ATOM 569 N N . LEU A 1 71 ? -9.997 1.710 6.695 1.00 74.75 71 LEU A N 1
ATOM 570 C CA . LEU A 1 71 ? -8.719 2.405 6.650 1.00 74.75 71 LEU A CA 1
ATOM 571 C C . LEU A 1 71 ? -7.870 2.165 7.907 1.00 74.75 71 LEU A C 1
ATOM 573 O O . LEU A 1 71 ? -6.645 2.094 7.820 1.00 74.75 71 LEU A O 1
ATOM 577 N N . GLU A 1 72 ? -8.505 2.063 9.075 1.00 80.12 72 GLU A N 1
ATOM 578 C CA . GLU A 1 72 ? -7.809 1.824 10.340 1.00 80.12 72 GLU A CA 1
ATOM 579 C C . GLU A 1 72 ? -7.041 0.517 10.325 1.00 80.12 72 GLU A C 1
ATOM 581 O O . GLU A 1 72 ? -5.835 0.489 10.592 1.00 80.12 72 GLU A O 1
ATOM 586 N N . GLU A 1 73 ? -7.746 -0.547 9.969 1.00 84.75 73 GLU A N 1
ATOM 587 C CA . GLU A 1 73 ? -7.155 -1.865 9.925 1.00 84.75 73 GLU A CA 1
ATOM 588 C C . GLU A 1 73 ? -6.174 -1.973 8.750 1.00 84.75 73 GLU A C 1
ATOM 590 O O . GLU A 1 73 ? -5.097 -2.545 8.916 1.00 84.75 73 GLU A O 1
ATOM 595 N N . LEU A 1 74 ? -6.445 -1.309 7.615 1.00 83.12 74 LEU A N 1
ATOM 596 C CA . LEU A 1 74 ? -5.485 -1.226 6.515 1.00 83.12 74 LEU A CA 1
ATOM 597 C C . LEU A 1 74 ? -4.170 -0.588 6.962 1.00 83.12 74 LEU A C 1
ATOM 599 O O . LEU A 1 74 ? -3.119 -1.177 6.750 1.00 83.12 74 LEU A O 1
ATOM 603 N N . ILE A 1 75 ? -4.193 0.575 7.617 1.00 83.31 75 ILE A N 1
ATOM 604 C CA . ILE A 1 75 ? -2.976 1.245 8.105 1.00 83.31 75 ILE A CA 1
ATOM 605 C C . ILE A 1 75 ? -2.181 0.339 9.053 1.00 83.31 75 ILE A C 1
ATOM 607 O O . ILE A 1 75 ? -0.949 0.324 8.999 1.00 83.31 75 ILE A O 1
ATOM 611 N N . LYS A 1 76 ? -2.880 -0.392 9.923 1.00 85.50 76 LYS A N 1
ATOM 612 C CA . LYS A 1 76 ? -2.281 -1.290 10.911 1.00 85.50 76 LYS A CA 1
ATOM 613 C C . LYS A 1 76 ? -1.642 -2.519 10.262 1.00 85.50 76 LYS A C 1
ATOM 615 O O . LYS A 1 76 ? -0.536 -2.894 10.644 1.00 85.50 76 LYS A O 1
ATOM 620 N N . GLN A 1 77 ? -2.301 -3.119 9.274 1.00 86.19 77 GLN A N 1
ATOM 621 C CA . GLN A 1 77 ? -1.823 -4.326 8.594 1.00 86.19 77 GLN A CA 1
ATOM 622 C C . GLN A 1 77 ? -0.874 -4.033 7.422 1.00 86.19 77 GLN A C 1
ATOM 624 O O . GLN A 1 77 ? -0.107 -4.904 7.005 1.00 86.19 77 GLN A O 1
ATOM 629 N N . TRP A 1 78 ? -0.861 -2.794 6.923 1.00 85.94 78 TRP A N 1
ATOM 630 C CA . TRP A 1 78 ? -0.077 -2.380 5.762 1.00 85.94 78 TRP A CA 1
ATOM 631 C C . TRP A 1 78 ? 1.421 -2.713 5.832 1.00 85.94 78 TRP A C 1
ATOM 633 O O . TRP A 1 78 ? 1.954 -3.158 4.819 1.00 85.94 78 TRP A O 1
ATOM 643 N N . PRO A 1 79 ? 2.143 -2.576 6.965 1.00 86.56 79 PRO A N 1
ATOM 644 C CA . PRO A 1 79 ? 3.559 -2.954 7.027 1.00 86.56 79 PRO A CA 1
ATOM 645 C C . PRO A 1 79 ? 3.819 -4.430 6.690 1.00 86.56 79 PRO A C 1
ATOM 647 O O . PRO A 1 79 ? 4.847 -4.748 6.096 1.00 86.56 79 PRO A O 1
ATOM 650 N N . ARG A 1 80 ? 2.885 -5.329 7.035 1.00 88.75 80 ARG A N 1
ATOM 651 C CA . ARG A 1 80 ? 2.962 -6.751 6.675 1.00 88.75 80 ARG A CA 1
ATOM 652 C C . ARG A 1 80 ? 2.589 -6.954 5.205 1.00 88.75 80 ARG A C 1
ATOM 654 O O . ARG A 1 80 ? 3.386 -7.505 4.456 1.00 88.75 80 ARG A O 1
ATOM 661 N N . ILE A 1 81 ? 1.436 -6.427 4.787 1.00 86.88 81 ILE A N 1
ATOM 662 C CA . ILE A 1 81 ? 0.912 -6.548 3.414 1.00 86.88 81 ILE A CA 1
ATOM 663 C C . ILE A 1 81 ? 1.908 -5.995 2.377 1.00 86.88 81 ILE A C 1
ATOM 665 O O . ILE A 1 81 ? 2.238 -6.653 1.392 1.00 86.88 81 ILE A O 1
ATOM 669 N N . SER A 1 82 ? 2.448 -4.799 2.622 1.00 84.75 82 SER A N 1
ATOM 670 C CA . SER A 1 82 ? 3.419 -4.148 1.734 1.00 84.75 82 SER A CA 1
ATOM 671 C C . SER A 1 82 ? 4.740 -4.910 1.641 1.00 84.75 82 SER A C 1
ATOM 673 O O . SER A 1 82 ? 5.361 -4.912 0.581 1.00 84.75 82 SER A O 1
ATOM 675 N N . LYS A 1 83 ? 5.182 -5.585 2.710 1.00 85.88 83 LYS A N 1
ATOM 676 C CA . LYS A 1 83 ? 6.408 -6.392 2.688 1.00 85.88 83 LYS A CA 1
ATOM 677 C C . LYS A 1 83 ? 6.282 -7.560 1.713 1.00 85.88 83 LYS A C 1
ATOM 679 O O . LYS A 1 83 ? 7.201 -7.771 0.919 1.00 85.88 83 LYS A O 1
ATOM 684 N N . ASP A 1 84 ? 5.153 -8.260 1.743 1.00 84.62 84 ASP A N 1
ATOM 685 C CA . ASP A 1 84 ? 4.873 -9.378 0.840 1.00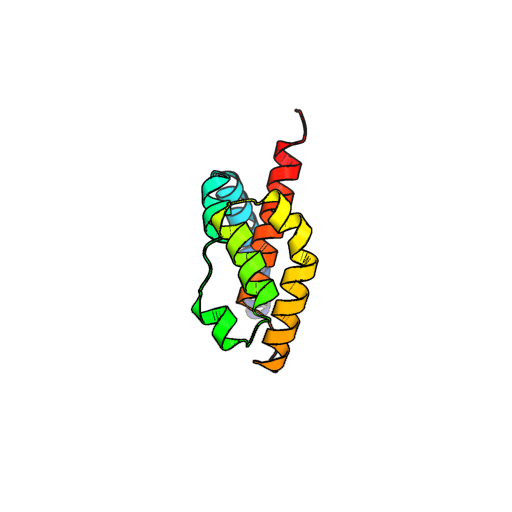 84.62 84 ASP A CA 1
ATOM 686 C C . ASP A 1 84 ? 4.773 -8.899 -0.609 1.00 84.62 84 ASP A C 1
ATOM 688 O O . ASP A 1 84 ? 5.432 -9.456 -1.488 1.00 84.62 84 ASP A O 1
ATOM 692 N N . PHE A 1 85 ? 4.041 -7.809 -0.864 1.00 85.56 85 PHE A N 1
ATOM 693 C CA . PHE A 1 85 ? 3.936 -7.239 -2.210 1.00 85.56 85 PHE A CA 1
ATOM 694 C C . PHE A 1 85 ? 5.285 -6.756 -2.744 1.00 85.56 85 PHE A C 1
ATOM 696 O O . PHE A 1 85 ? 5.636 -7.071 -3.876 1.00 85.56 85 PHE A O 1
ATOM 703 N N . ARG A 1 86 ? 6.101 -6.083 -1.923 1.00 83.00 86 ARG A N 1
ATOM 704 C CA . ARG A 1 86 ? 7.466 -5.678 -2.302 1.00 83.00 86 ARG A CA 1
ATOM 705 C C . ARG A 1 86 ? 8.386 -6.873 -2.527 1.00 83.00 86 ARG A C 1
ATOM 707 O O . ARG A 1 86 ? 9.378 -6.747 -3.241 1.00 83.00 86 ARG A O 1
ATOM 714 N N . SER A 1 87 ? 8.150 -7.996 -1.852 1.00 84.50 87 SER A N 1
ATOM 715 C CA . SER A 1 87 ? 8.906 -9.230 -2.076 1.00 84.50 87 SER A CA 1
ATOM 716 C C . SER A 1 87 ? 8.547 -9.833 -3.433 1.00 84.50 87 SER A C 1
ATOM 718 O O . SER A 1 87 ? 9.440 -10.081 -4.242 1.00 84.50 87 SER A O 1
ATOM 720 N N . ALA A 1 88 ? 7.249 -9.980 -3.708 1.00 83.75 88 ALA A N 1
ATOM 721 C CA . ALA A 1 88 ? 6.726 -10.488 -4.973 1.00 83.75 88 ALA A CA 1
ATOM 722 C C . ALA A 1 88 ? 7.149 -9.603 -6.159 1.00 83.75 88 ALA A C 1
ATOM 724 O O . ALA A 1 88 ? 7.684 -10.079 -7.156 1.00 83.75 88 ALA A O 1
ATOM 725 N N . GLU A 1 89 ? 7.041 -8.285 -6.011 1.00 79.25 89 GLU A N 1
ATOM 726 C CA . GLU A 1 89 ? 7.430 -7.337 -7.050 1.00 79.25 89 GLU A CA 1
ATOM 727 C C . GLU A 1 89 ? 8.937 -7.307 -7.312 1.00 79.25 89 GLU A C 1
ATOM 729 O O . GLU A 1 89 ? 9.340 -7.215 -8.467 1.00 79.25 89 GLU A O 1
ATOM 734 N N . ARG A 1 90 ? 9.786 -7.443 -6.281 1.00 80.94 90 ARG A N 1
ATOM 735 C CA . ARG A 1 90 ? 11.242 -7.573 -6.476 1.00 80.94 90 ARG A CA 1
ATOM 736 C C . ARG A 1 90 ? 11.611 -8.827 -7.265 1.00 80.94 90 ARG A C 1
ATOM 738 O O . ARG A 1 90 ? 12.550 -8.776 -8.053 1.00 80.94 90 ARG A O 1
ATOM 745 N N . HIS A 1 91 ? 10.873 -9.920 -7.074 1.00 79.75 91 HIS A N 1
ATOM 746 C CA . HIS A 1 91 ? 11.043 -11.131 -7.877 1.00 79.75 91 HIS A CA 1
ATOM 747 C C . HIS A 1 91 ? 10.552 -10.931 -9.316 1.00 79.75 91 HIS A C 1
ATOM 749 O O . HIS A 1 91 ? 11.209 -11.378 -10.250 1.00 79.75 91 HIS A O 1
ATOM 755 N N . ALA A 1 92 ? 9.432 -10.229 -9.508 1.00 76.38 92 ALA A N 1
ATOM 756 C CA . ALA A 1 92 ? 8.861 -9.981 -10.830 1.00 76.38 92 ALA A CA 1
ATOM 757 C C . ALA A 1 92 ? 9.619 -8.915 -11.649 1.00 76.38 92 ALA A C 1
ATOM 759 O O . ALA A 1 92 ? 9.603 -8.957 -12.880 1.00 76.38 92 ALA A O 1
ATOM 760 N N . ARG A 1 93 ? 10.266 -7.936 -10.998 1.00 70.25 93 ARG A N 1
ATOM 761 C CA . ARG A 1 93 ? 11.023 -6.845 -11.636 1.00 70.25 93 ARG A CA 1
ATOM 762 C C . ARG A 1 93 ? 12.306 -6.514 -10.855 1.00 70.25 93 ARG A C 1
ATOM 764 O O . ARG A 1 93 ? 12.263 -5.729 -9.906 1.00 70.25 93 ARG A O 1
ATOM 771 N N . PRO A 1 94 ? 13.474 -7.010 -11.304 1.00 61.06 94 PRO A N 1
ATOM 772 C CA . PRO A 1 94 ? 14.762 -6.725 -10.664 1.00 61.06 94 PRO A CA 1
ATOM 773 C C . PRO A 1 94 ? 15.201 -5.254 -10.757 1.00 61.06 94 PRO A C 1
ATOM 775 O O . PRO A 1 94 ? 16.012 -4.800 -9.956 1.00 61.06 94 PRO A O 1
ATOM 778 N N . THR A 1 95 ? 14.675 -4.487 -11.720 1.00 57.09 95 THR A N 1
ATOM 779 C CA . THR A 1 95 ? 15.175 -3.153 -12.113 1.00 57.09 95 THR A CA 1
ATOM 780 C C . THR A 1 95 ? 14.759 -1.982 -11.210 1.00 57.09 95 THR A C 1
ATOM 782 O O . THR A 1 95 ? 14.962 -0.828 -11.566 1.00 57.09 95 THR A O 1
ATOM 785 N N . GLY A 1 96 ? 14.278 -2.258 -9.995 1.00 59.84 96 GLY A N 1
ATOM 786 C CA . GLY A 1 96 ? 14.461 -1.339 -8.867 1.00 59.84 96 GLY A CA 1
ATOM 787 C C . GLY A 1 96 ? 13.615 -0.062 -8.851 1.00 59.84 96 GLY A C 1
ATOM 788 O O . GLY A 1 96 ? 14.162 1.029 -8.888 1.00 59.84 96 GLY A O 1
ATOM 789 N N . ARG A 1 97 ? 12.293 -0.181 -8.688 1.00 54.44 97 ARG A N 1
ATOM 790 C CA . ARG A 1 97 ? 11.513 0.457 -7.600 1.00 54.44 97 ARG A CA 1
ATOM 791 C C . ARG A 1 97 ? 10.009 0.214 -7.812 1.00 54.44 97 ARG A C 1
ATOM 793 O O . ARG A 1 97 ? 9.517 0.431 -8.920 1.00 54.44 97 ARG A O 1
ATOM 800 N N . PRO A 1 98 ? 9.275 -0.184 -6.764 1.00 58.50 98 PRO A N 1
ATOM 801 C CA . PRO A 1 98 ? 7.817 -0.280 -6.764 1.00 58.50 98 PRO A CA 1
ATOM 802 C C . PRO A 1 98 ? 7.064 1.036 -7.014 1.00 58.50 98 PRO A C 1
ATOM 804 O O . PRO A 1 98 ? 6.603 1.658 -6.064 1.00 58.50 98 PRO A O 1
ATOM 807 N N . LEU A 1 99 ? 6.838 1.469 -8.261 1.00 64.38 99 LEU A N 1
ATOM 808 C CA . LEU A 1 99 ? 6.050 2.696 -8.500 1.00 64.38 99 LEU A CA 1
ATOM 809 C C . LEU A 1 99 ? 4.645 2.627 -7.874 1.00 64.38 99 LEU A C 1
ATOM 811 O O . LEU A 1 99 ? 4.159 3.617 -7.335 1.00 64.38 99 LEU A O 1
ATOM 815 N N . TYR A 1 100 ? 4.006 1.454 -7.903 1.00 71.19 100 TYR A N 1
ATOM 816 C CA . TYR A 1 100 ? 2.662 1.270 -7.357 1.00 71.19 100 TYR A CA 1
ATOM 817 C C . TYR A 1 100 ? 2.640 1.185 -5.821 1.00 71.19 100 TYR A C 1
ATOM 819 O O . TYR A 1 100 ? 1.792 1.812 -5.186 1.00 71.19 100 TYR A O 1
ATOM 827 N N . LEU A 1 101 ? 3.579 0.466 -5.192 1.00 74.00 101 LEU A N 1
ATOM 828 C CA . LEU A 1 101 ? 3.620 0.390 -3.723 1.00 74.00 101 LEU A CA 1
ATOM 829 C C . LEU A 1 101 ? 4.146 1.682 -3.099 1.00 74.00 101 LEU A C 1
ATOM 831 O O . LEU A 1 101 ? 3.585 2.114 -2.098 1.00 74.00 101 LEU A O 1
ATOM 835 N N . ASP A 1 102 ? 5.128 2.348 -3.717 1.00 71.50 102 ASP A N 1
ATOM 836 C CA . ASP A 1 102 ? 5.606 3.666 -3.278 1.00 71.50 102 ASP A CA 1
ATOM 837 C C . ASP A 1 102 ? 4.469 4.704 -3.334 1.00 71.50 102 ASP A C 1
ATOM 839 O O . ASP A 1 102 ? 4.348 5.574 -2.462 1.00 71.50 102 ASP A O 1
ATOM 843 N N . TYR A 1 103 ? 3.585 4.580 -4.328 1.00 70.12 103 TYR A N 1
ATOM 844 C CA . TYR A 1 103 ? 2.383 5.394 -4.445 1.00 70.12 103 TYR A CA 1
ATOM 845 C C . TYR A 1 103 ? 1.369 5.121 -3.323 1.00 70.12 103 TYR A C 1
ATOM 847 O O . TYR A 1 103 ? 0.912 6.070 -2.678 1.00 70.12 103 TYR A O 1
ATOM 855 N N . ILE A 1 104 ? 1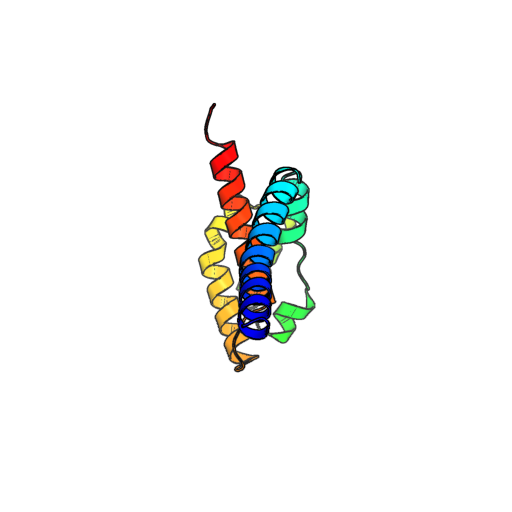.055 3.854 -3.021 1.00 74.44 104 ILE A N 1
ATOM 856 C CA . ILE A 1 104 ? 0.142 3.526 -1.910 1.00 74.44 104 ILE A CA 1
ATOM 857 C C . ILE A 1 104 ? 0.746 3.917 -0.556 1.00 74.44 104 ILE A C 1
ATOM 859 O O . ILE A 1 104 ? 0.049 4.489 0.283 1.00 74.44 104 ILE A O 1
ATOM 863 N N . ASP A 1 105 ? 2.039 3.674 -0.340 1.00 76.00 105 ASP A N 1
ATOM 864 C CA . ASP A 1 105 ? 2.751 4.075 0.876 1.00 76.00 105 ASP A CA 1
ATOM 865 C C . ASP A 1 105 ? 2.666 5.583 1.111 1.00 76.00 105 ASP A C 1
ATOM 867 O O . ASP A 1 105 ? 2.376 6.034 2.225 1.00 76.00 105 ASP A O 1
ATOM 871 N N . SER A 1 106 ? 2.860 6.367 0.048 1.00 71.19 106 SER A N 1
ATOM 872 C CA . SER A 1 106 ? 2.730 7.823 0.090 1.00 71.19 106 SER A CA 1
ATOM 873 C C . SER A 1 106 ? 1.315 8.245 0.495 1.00 71.19 106 SER A C 1
ATOM 875 O O . SER A 1 106 ? 1.152 9.107 1.363 1.00 71.19 106 SER A O 1
ATOM 877 N N . ARG A 1 107 ? 0.284 7.592 -0.056 1.00 75.38 107 ARG A N 1
ATOM 878 C CA . ARG A 1 107 ? -1.121 7.859 0.287 1.00 75.38 107 ARG A CA 1
ATOM 879 C C . ARG A 1 107 ? -1.451 7.475 1.733 1.00 75.38 107 ARG A C 1
ATOM 881 O O . ARG A 1 107 ? -2.005 8.292 2.465 1.00 75.38 107 ARG A O 1
ATOM 888 N N . LEU A 1 108 ? -1.040 6.298 2.203 1.00 76.94 108 LEU A N 1
ATOM 889 C CA . LEU A 1 108 ? -1.287 5.852 3.582 1.00 76.94 108 LEU A CA 1
ATOM 890 C C . LEU A 1 108 ? -0.531 6.676 4.627 1.00 76.94 108 LEU A C 1
ATOM 892 O O . LEU A 1 108 ? -1.058 6.937 5.711 1.00 76.94 108 LEU A O 1
ATOM 896 N N . SER A 1 109 ? 0.698 7.093 4.322 1.00 79.94 109 SER A N 1
ATOM 897 C CA . SER A 1 109 ? 1.463 8.021 5.161 1.00 79.94 109 SER A CA 1
ATOM 898 C C . SER A 1 109 ? 0.743 9.368 5.278 1.00 79.94 109 SER A C 1
ATOM 900 O O . SER A 1 109 ? 0.577 9.911 6.374 1.00 79.94 109 SER A O 1
ATOM 902 N N . MET A 1 110 ? 0.218 9.870 4.160 1.00 70.25 110 MET A N 1
ATOM 903 C CA . MET A 1 110 ? -0.542 11.113 4.120 1.00 70.25 110 MET A CA 1
ATOM 904 C C . MET A 1 110 ? -1.860 11.030 4.900 1.00 70.25 110 MET A C 1
ATOM 906 O O . MET A 1 110 ? -2.168 11.943 5.665 1.00 70.25 110 MET A O 1
ATOM 910 N N . MET A 1 111 ? -2.596 9.922 4.801 1.00 71.88 111 MET A N 1
ATOM 911 C CA . MET A 1 111 ? -3.822 9.708 5.581 1.00 71.88 111 MET A CA 1
ATOM 912 C C . MET A 1 111 ? -3.554 9.606 7.085 1.00 71.88 111 MET A C 1
ATOM 914 O O . MET A 1 111 ? -4.292 10.183 7.886 1.00 71.88 111 MET A O 1
ATOM 918 N N . ARG A 1 112 ? -2.466 8.933 7.487 1.00 78.62 112 ARG A N 1
ATOM 919 C CA . ARG A 1 112 ? -2.018 8.910 8.891 1.00 78.62 112 ARG A CA 1
ATOM 920 C C . ARG A 1 112 ? -1.740 10.315 9.416 1.00 78.62 112 ARG A C 1
ATOM 922 O O . ARG A 1 112 ? -2.125 10.634 10.540 1.00 78.62 112 ARG A O 1
ATOM 929 N N . GLU A 1 113 ? -1.088 11.147 8.613 1.00 73.88 113 GLU A N 1
ATOM 930 C CA . GLU A 1 113 ? -0.750 12.522 8.977 1.00 73.88 113 GLU A CA 1
ATOM 931 C C . GLU A 1 113 ? -1.995 13.416 9.093 1.00 73.88 113 GLU A C 1
ATOM 933 O O . GLU A 1 113 ? -2.156 14.112 10.095 1.00 73.88 113 GLU A O 1
ATOM 938 N N . LEU A 1 114 ? -2.922 13.353 8.131 1.00 65.00 114 LEU A N 1
ATOM 939 C CA . LEU A 1 114 ? -4.191 14.092 8.188 1.00 65.00 114 LEU A CA 1
ATOM 940 C C . LEU A 1 114 ? -5.019 13.700 9.414 1.00 65.00 114 LEU A C 1
ATOM 942 O O . LEU A 1 114 ? -5.522 14.557 10.140 1.00 65.00 114 LEU A O 1
ATOM 946 N N . ARG A 1 115 ? -5.079 12.403 9.717 1.00 70.19 115 ARG A N 1
ATOM 947 C CA . ARG A 1 115 ? -5.733 11.895 10.922 1.00 70.19 115 ARG A CA 1
ATOM 948 C C . ARG A 1 115 ? -5.099 12.431 12.205 1.00 70.19 115 ARG A C 1
ATOM 950 O O . ARG A 1 115 ? -5.822 12.802 13.125 1.00 70.19 115 ARG A O 1
ATOM 957 N N . ARG A 1 116 ? -3.765 12.465 12.294 1.00 73.69 116 ARG A N 1
ATOM 958 C CA . ARG A 1 116 ? -3.058 13.029 13.458 1.00 73.69 116 ARG A CA 1
ATOM 959 C C . ARG A 1 116 ? -3.385 14.507 13.655 1.00 73.69 116 ARG A C 1
ATOM 961 O O . ARG A 1 116 ? -3.564 14.930 14.792 1.00 73.69 116 ARG A O 1
ATOM 968 N N . ARG A 1 117 ? -3.491 15.268 12.565 1.00 65.38 117 ARG A N 1
ATOM 969 C CA . ARG A 1 117 ? -3.855 16.692 12.595 1.00 65.38 117 ARG A CA 1
ATOM 970 C C . ARG A 1 117 ? -5.297 16.907 13.045 1.00 65.38 117 ARG A C 1
ATOM 972 O O . ARG A 1 117 ? -5.520 17.733 13.918 1.00 65.38 117 ARG A O 1
ATOM 979 N N . ASN A 1 118 ? -6.235 16.106 12.540 1.00 62.06 118 ASN A N 1
ATOM 980 C CA . ASN A 1 118 ? -7.651 16.188 12.916 1.00 62.06 118 ASN A CA 1
ATOM 981 C C . ASN A 1 118 ? -7.948 15.662 14.334 1.00 62.06 118 ASN A C 1
ATOM 983 O O . ASN A 1 118 ? -8.979 16.000 14.900 1.00 62.06 118 ASN A O 1
ATOM 987 N N . ARG A 1 119 ? -7.065 14.839 14.923 1.00 62.88 119 ARG A N 1
ATOM 988 C CA . ARG A 1 119 ? -7.193 14.344 16.309 1.00 62.88 119 ARG A CA 1
ATOM 989 C C . ARG A 1 119 ? -6.653 15.297 17.375 1.00 62.88 119 ARG A C 1
ATOM 991 O O . ARG A 1 119 ? -6.896 15.043 18.551 1.00 62.88 119 ARG A O 1
ATOM 998 N N . LYS A 1 120 ? -5.906 16.348 17.019 1.00 49.09 120 LYS A N 1
ATOM 999 C CA . LYS A 1 120 ? -5.501 17.356 18.008 1.00 49.09 120 LYS A CA 1
ATOM 1000 C C . LYS A 1 120 ? -6.696 18.277 18.285 1.00 49.09 120 LYS A C 1
ATOM 1002 O O . LYS A 1 120 ? -7.123 18.954 17.349 1.00 49.09 120 LYS A O 1
ATOM 1007 N N . PRO A 1 121 ? -7.234 18.316 19.519 1.00 47.34 121 PRO A N 1
ATOM 1008 C CA . PRO A 1 121 ? -8.196 19.344 19.879 1.00 47.34 121 PRO A CA 1
ATOM 1009 C C . PRO A 1 121 ? -7.491 20.702 19.784 1.00 47.34 121 PRO A C 1
ATOM 1011 O O . PRO A 1 121 ? -6.335 20.836 20.195 1.00 47.34 121 PRO A O 1
ATOM 1014 N N . ARG A 1 122 ? -8.168 21.657 19.146 1.00 48.31 122 ARG A N 1
ATOM 1015 C CA . ARG A 1 122 ? -7.797 23.071 19.181 1.00 48.31 122 ARG A CA 1
ATOM 1016 C C . ARG A 1 122 ? -7.994 23.618 20.586 1.00 48.31 122 ARG A C 1
ATOM 1018 O O . ARG A 1 122 ? -8.982 23.190 21.223 1.00 48.31 122 ARG A O 1
#

Radius of gyration: 18.68 Å; chains: 1; bounding box: 44×51×38 Å